Protein AF-A0A532AQU7-F1 (afdb_monomer)

Solvent-accessible surface area (backbone atoms only — not comparable to full-atom values): 2839 Å² total; per-residue (Å²): 109,72,65,59,55,52,51,49,55,50,32,51,48,37,42,73,67,39,90,44,76,64,49,34,51,63,36,47,69,59,54,52,38,54,72,75,43,50,69,73,74,64,61,75,83,87,125

Sequence (47 aa):
SEDLMLLSDLGETMKSASLCALGGRAPYPVLTAIEHFPEEFRLKARG

Structure (mmCIF, N/CA/C/O backbone):
data_AF-A0A532AQU7-F1
#
_entry.id   AF-A0A532AQ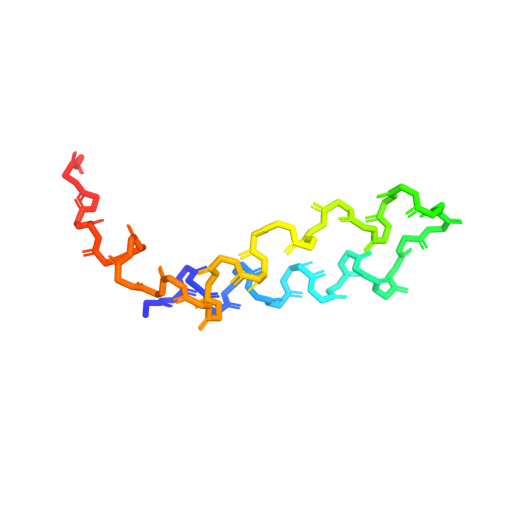U7-F1
#
loop_
_atom_site.group_PDB
_atom_site.id
_atom_site.type_symbol
_atom_site.label_atom_id
_atom_site.label_alt_id
_atom_site.label_comp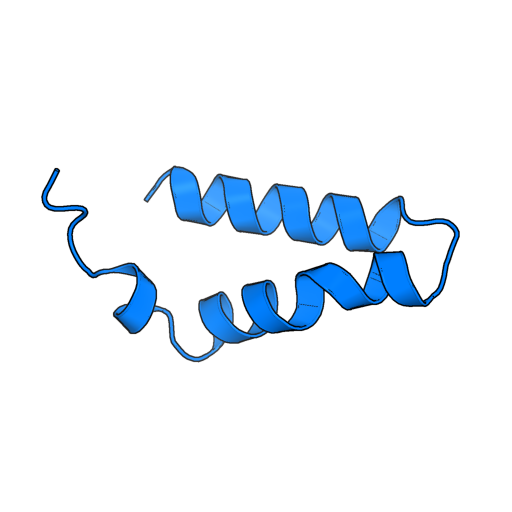_id
_atom_site.label_asym_id
_atom_site.label_entity_id
_atom_site.label_seq_id
_atom_site.pdbx_PDB_ins_code
_atom_site.Cartn_x
_atom_site.Cartn_y
_atom_site.Cartn_z
_atom_site.occupancy
_atom_site.B_iso_or_equiv
_atom_site.auth_seq_id
_atom_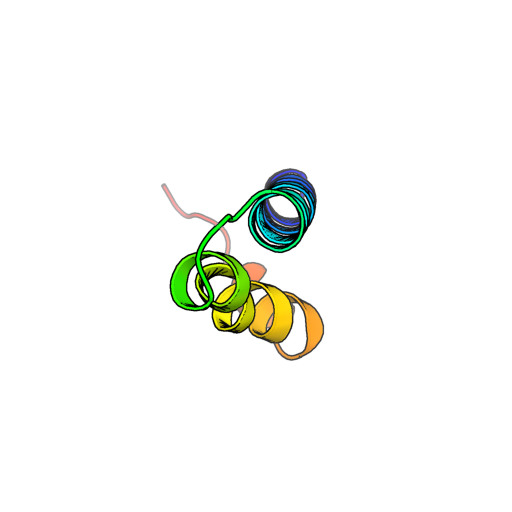site.auth_comp_id
_atom_site.auth_asym_id
_atom_site.auth_atom_id
_atom_site.pdbx_PDB_model_num
ATOM 1 N N . SER A 1 1 ? -18.022 -1.893 3.112 1.00 80.12 1 SER A N 1
ATOM 2 C CA . SER A 1 1 ? -17.937 -0.422 3.047 1.00 80.12 1 SER A CA 1
ATOM 3 C C . SER A 1 1 ? -17.334 -0.075 1.707 1.00 80.12 1 SER A C 1
ATOM 5 O O . SER A 1 1 ? -16.403 -0.749 1.287 1.00 80.12 1 SER A O 1
ATOM 7 N N . GLU A 1 2 ? -17.903 0.902 1.013 1.00 89.38 2 GLU A N 1
ATOM 8 C CA . GLU A 1 2 ? -17.415 1.381 -0.288 1.00 89.38 2 GLU A CA 1
ATOM 9 C C . GLU A 1 2 ? -15.933 1.788 -0.228 1.00 89.38 2 GLU A C 1
ATOM 11 O O . GLU A 1 2 ? -15.148 1.376 -1.077 1.00 89.38 2 GLU A O 1
ATOM 16 N N . ASP A 1 3 ? -15.524 2.440 0.864 1.00 91.12 3 ASP A N 1
ATOM 17 C CA . ASP A 1 3 ? -14.140 2.874 1.096 1.00 91.12 3 ASP A CA 1
ATOM 18 C C . ASP A 1 3 ? -13.125 1.726 1.121 1.00 91.12 3 ASP A C 1
ATOM 20 O O . ASP A 1 3 ? -12.008 1.876 0.635 1.00 91.12 3 ASP A O 1
ATOM 24 N N . LEU A 1 4 ? -13.500 0.565 1.673 1.00 92.62 4 LEU A N 1
ATOM 25 C CA . LEU A 1 4 ? -12.604 -0.593 1.712 1.00 92.62 4 LEU A CA 1
ATOM 26 C C . LEU A 1 4 ? -12.390 -1.182 0.320 1.00 92.62 4 LEU A C 1
ATOM 28 O O . LEU A 1 4 ? -11.271 -1.565 -0.000 1.00 92.62 4 LEU A O 1
ATOM 32 N N . MET A 1 5 ? -13.434 -1.211 -0.513 1.00 93.00 5 MET A N 1
ATOM 33 C CA . MET A 1 5 ? -13.296 -1.645 -1.906 1.00 93.00 5 MET A CA 1
ATOM 34 C C . MET A 1 5 ? -12.412 -0.669 -2.689 1.00 93.00 5 MET A C 1
ATOM 36 O O . MET A 1 5 ? -11.498 -1.099 -3.386 1.00 93.00 5 MET A O 1
ATOM 40 N N . LEU A 1 6 ? -12.612 0.640 -2.499 1.00 95.25 6 LEU A N 1
ATOM 41 C CA . LEU A 1 6 ? -11.787 1.670 -3.129 1.00 95.25 6 LEU A CA 1
ATOM 42 C C . LEU A 1 6 ? -10.312 1.584 -2.700 1.00 95.25 6 LEU A C 1
ATOM 44 O O . LEU A 1 6 ? -9.417 1.695 -3.537 1.00 95.25 6 LEU A O 1
ATOM 48 N N . LEU A 1 7 ? -10.045 1.368 -1.408 1.00 94.94 7 LEU A N 1
ATOM 49 C CA . LEU A 1 7 ? -8.688 1.191 -0.880 1.00 94.94 7 LEU A CA 1
ATOM 50 C C . LEU A 1 7 ? -8.001 -0.052 -1.455 1.00 94.94 7 LEU A C 1
ATOM 52 O O . LEU A 1 7 ? -6.816 0.015 -1.788 1.00 94.94 7 LEU A O 1
ATOM 56 N N . SER A 1 8 ? -8.725 -1.165 -1.593 1.00 95.56 8 SER A N 1
ATOM 57 C CA . SER A 1 8 ? -8.204 -2.384 -2.215 1.00 95.56 8 SER A CA 1
ATOM 58 C C . SER A 1 8 ? -7.843 -2.166 -3.688 1.00 95.56 8 SER A C 1
ATOM 60 O O . SER A 1 8 ? -6.716 -2.473 -4.081 1.00 95.56 8 SER A O 1
ATOM 62 N N . ASP A 1 9 ? -8.736 -1.566 -4.479 1.00 97.44 9 ASP A N 1
ATOM 63 C CA . ASP A 1 9 ? -8.487 -1.292 -5.902 1.00 97.44 9 ASP A CA 1
ATOM 64 C C . ASP A 1 9 ? -7.325 -0.311 -6.110 1.00 97.44 9 ASP A C 1
ATOM 66 O O . ASP A 1 9 ? -6.470 -0.504 -6.984 1.00 97.44 9 ASP A O 1
ATOM 70 N N . LEU A 1 10 ? -7.241 0.730 -5.276 1.00 97.75 10 LEU A N 1
ATOM 71 C CA . LEU A 1 10 ? -6.134 1.680 -5.318 1.00 97.75 10 LEU A CA 1
ATOM 72 C C . LEU A 1 10 ? -4.805 1.010 -4.947 1.00 97.75 10 LEU A C 1
ATOM 74 O O . LEU A 1 10 ? -3.791 1.244 -5.606 1.00 97.75 10 LEU A O 1
ATOM 78 N N . GLY A 1 11 ? -4.801 0.158 -3.919 1.00 97.6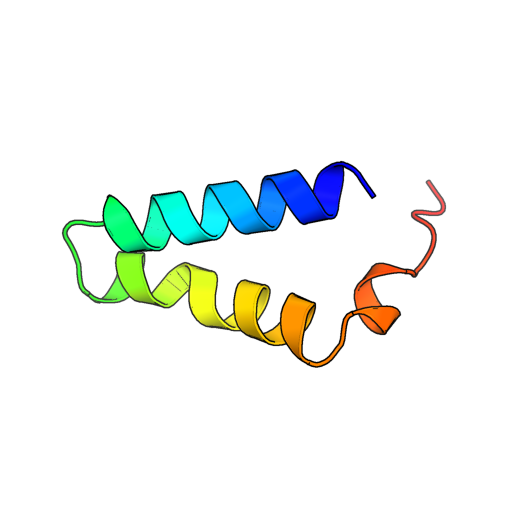2 11 GLY A N 1
ATOM 79 C CA . GLY A 1 11 ? -3.617 -0.586 -3.502 1.00 97.62 11 GLY A CA 1
ATOM 80 C C . GLY A 1 11 ? -3.104 -1.531 -4.590 1.00 97.62 11 GLY A C 1
ATOM 81 O O . GLY A 1 11 ? -1.904 -1.542 -4.866 1.00 97.62 11 GLY A O 1
ATOM 82 N N . GLU A 1 12 ? -3.991 -2.267 -5.266 1.00 97.56 12 GLU A N 1
ATOM 83 C CA . GLU A 1 12 ? -3.607 -3.108 -6.408 1.00 97.56 12 GLU A CA 1
ATOM 84 C C . GLU A 1 12 ? -3.107 -2.275 -7.595 1.00 97.56 12 GLU A C 1
ATOM 86 O O . GLU A 1 12 ? -2.081 -2.608 -8.190 1.00 97.56 12 GLU A O 1
ATOM 91 N N . THR A 1 13 ? -3.735 -1.127 -7.869 1.00 97.75 13 THR A N 1
ATOM 92 C CA . THR A 1 13 ? -3.253 -0.182 -8.890 1.00 97.75 13 THR A CA 1
ATOM 93 C C . THR A 1 13 ? -1.834 0.299 -8.577 1.00 97.75 13 THR A C 1
ATOM 95 O O . THR A 1 13 ? -0.969 0.317 -9.455 1.00 97.75 13 THR A O 1
ATOM 98 N N . MET A 1 14 ? -1.547 0.648 -7.319 1.00 98.00 14 MET A N 1
ATOM 99 C CA . MET A 1 14 ? -0.204 1.042 -6.885 1.00 98.00 14 MET A CA 1
ATOM 100 C C . MET A 1 14 ? 0.813 -0.093 -7.058 1.00 98.00 14 MET A C 1
ATOM 102 O O . MET A 1 14 ? 1.937 0.173 -7.490 1.00 98.00 14 MET A O 1
ATOM 106 N N . LYS A 1 15 ? 0.435 -1.348 -6.774 1.00 97.31 15 LYS A N 1
ATOM 107 C CA . LYS A 1 15 ? 1.298 -2.523 -6.990 1.00 97.31 15 LYS A CA 1
ATOM 108 C C . LYS A 1 15 ? 1.652 -2.707 -8.459 1.00 97.31 15 LYS A C 1
ATOM 110 O O . LYS A 1 15 ? 2.818 -2.944 -8.767 1.00 97.31 15 LYS A O 1
ATOM 115 N N . SER A 1 16 ? 0.668 -2.591 -9.350 1.00 97.50 16 SER A N 1
ATOM 116 C CA . SER A 1 16 ? 0.854 -2.847 -10.780 1.00 97.50 16 SER A CA 1
ATOM 117 C C . SER A 1 16 ? 1.497 -1.686 -11.537 1.00 97.50 16 SER A C 1
ATOM 119 O O . SER A 1 16 ? 2.206 -1.919 -12.511 1.00 97.50 16 SER A O 1
ATOM 121 N N . ALA A 1 17 ? 1.241 -0.438 -11.130 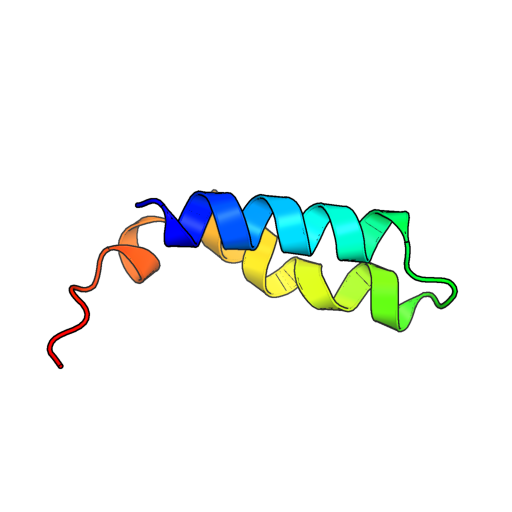1.00 97.94 17 ALA A N 1
ATOM 122 C CA . ALA A 1 17 ? 1.665 0.749 -11.877 1.00 97.94 17 ALA A CA 1
ATOM 123 C C . ALA A 1 17 ? 3.002 1.343 -11.402 1.00 97.94 17 ALA A C 1
ATOM 125 O O . ALA A 1 17 ? 3.616 2.135 -12.119 1.00 97.94 17 ALA A O 1
ATOM 126 N N . SER A 1 18 ? 3.461 1.002 -10.194 1.00 98.19 18 SER A N 1
ATOM 127 C CA . SER A 1 18 ? 4.689 1.580 -9.645 1.00 98.19 18 SER A CA 1
ATOM 128 C C . SER A 1 18 ? 5.935 1.122 -10.401 1.00 98.19 18 SER A C 1
ATOM 130 O O . SER A 1 18 ? 6.212 -0.068 -10.513 1.00 98.19 18 SER A O 1
ATOM 132 N N . LEU A 1 19 ? 6.751 2.086 -10.832 1.00 98.06 19 LEU A N 1
ATOM 133 C CA . LEU A 1 19 ? 8.010 1.827 -11.546 1.00 98.06 19 LEU A CA 1
ATOM 134 C C . LEU A 1 19 ? 9.200 1.546 -10.617 1.00 98.06 19 LEU A C 1
ATOM 136 O O . LEU A 1 19 ? 10.245 1.087 -11.071 1.00 98.06 19 LEU A O 1
ATOM 140 N N . CYS A 1 20 ? 9.072 1.839 -9.320 1.00 97.94 20 CYS A N 1
ATOM 141 C CA . CYS A 1 20 ? 10.111 1.572 -8.331 1.00 97.94 20 CYS A CA 1
ATOM 142 C C . CYS A 1 20 ? 9.661 0.514 -7.316 1.00 97.94 20 CYS A C 1
ATOM 144 O O . CYS A 1 20 ? 8.484 0.407 -6.966 1.00 97.94 20 CYS A O 1
ATOM 146 N N . ALA A 1 21 ? 10.630 -0.238 -6.788 1.00 96.12 21 ALA A N 1
ATOM 147 C CA . ALA A 1 21 ? 10.369 -1.316 -5.834 1.00 96.12 21 ALA A CA 1
ATOM 148 C C . ALA A 1 21 ? 9.715 -0.828 -4.531 1.00 96.12 21 ALA A C 1
ATOM 150 O O . ALA A 1 21 ? 8.958 -1.567 -3.906 1.00 96.12 21 ALA A O 1
ATOM 151 N N . LEU A 1 22 ? 10.008 0.406 -4.107 1.00 97.19 22 LEU A N 1
ATOM 152 C CA . LEU A 1 22 ? 9.371 0.993 -2.930 1.00 97.19 22 LEU A CA 1
ATOM 153 C C . LEU A 1 22 ? 7.891 1.296 -3.193 1.00 97.19 22 LEU A C 1
ATOM 155 O O . LEU A 1 22 ? 7.060 0.936 -2.368 1.00 97.19 22 LEU A O 1
ATOM 159 N N . GLY A 1 23 ? 7.560 1.885 -4.346 1.00 97.25 23 GLY A N 1
ATOM 160 C CA . GLY A 1 23 ? 6.181 2.214 -4.716 1.00 97.25 23 GLY A CA 1
ATOM 161 C C . GLY A 1 23 ? 5.286 0.977 -4.777 1.00 97.25 23 GLY A C 1
ATOM 162 O O . GLY A 1 23 ? 4.204 0.977 -4.200 1.00 97.25 23 GLY A O 1
ATOM 163 N N . GLY A 1 24 ? 5.785 -0.120 -5.360 1.00 97.12 24 GLY A N 1
ATOM 164 C CA . GLY A 1 24 ? 5.035 -1.378 -5.432 1.00 97.12 24 GLY A CA 1
ATOM 165 C C . GLY A 1 24 ? 4.801 -2.041 -4.069 1.00 97.12 24 GLY A C 1
ATOM 166 O O . GLY A 1 24 ? 3.822 -2.759 -3.899 1.00 97.12 24 GLY A O 1
ATOM 167 N N . ARG A 1 25 ? 5.666 -1.783 -3.078 1.00 97.75 25 ARG A N 1
ATOM 168 C CA . ARG A 1 25 ? 5.535 -2.319 -1.709 1.00 97.75 25 ARG A CA 1
ATOM 169 C C . ARG A 1 25 ? 4.822 -1.377 -0.742 1.00 97.75 25 ARG A C 1
ATOM 171 O O . ARG A 1 25 ? 4.374 -1.829 0.305 1.00 97.75 25 ARG A O 1
ATOM 178 N N . ALA A 1 26 ? 4.694 -0.096 -1.079 1.00 97.31 26 ALA A N 1
ATOM 179 C CA . ALA A 1 26 ? 4.004 0.893 -0.259 1.00 97.31 26 ALA A CA 1
ATOM 180 C C . ALA A 1 26 ? 2.562 0.499 0.137 1.00 97.31 26 ALA A C 1
ATOM 182 O O . ALA A 1 26 ? 2.219 0.718 1.297 1.00 97.31 26 ALA A O 1
ATOM 183 N N . PRO A 1 27 ? 1.725 -0.115 -0.731 1.00 98.00 27 PRO A N 1
ATOM 184 C CA . PRO A 1 27 ? 0.363 -0.493 -0.343 1.00 98.00 27 PRO A CA 1
ATOM 185 C C . PRO A 1 27 ? 0.286 -1.790 0.479 1.00 98.00 27 PRO A C 1
ATOM 187 O O . PRO A 1 27 ? -0.782 -2.109 0.995 1.00 98.00 27 PRO A O 1
ATOM 190 N N . TYR A 1 28 ? 1.384 -2.545 0.629 1.00 97.69 28 TYR A N 1
ATOM 191 C CA . TYR A 1 28 ? 1.353 -3.862 1.280 1.00 97.69 28 TYR A CA 1
ATOM 192 C C . TYR A 1 28 ? 0.819 -3.811 2.714 1.00 97.69 28 TYR A C 1
ATOM 194 O O . TYR A 1 28 ? -0.093 -4.582 2.990 1.00 97.69 28 TYR A O 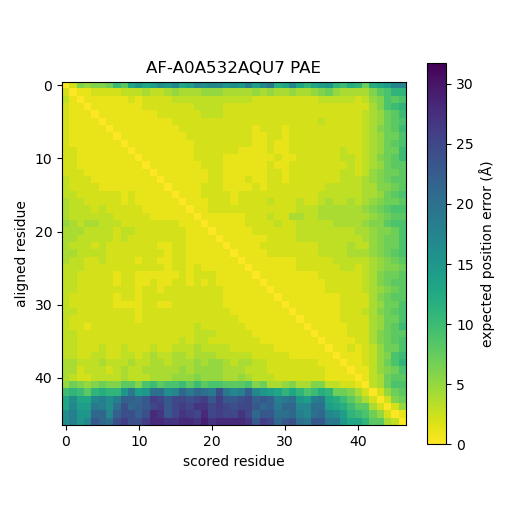1
ATOM 202 N N . PRO A 1 29 ? 1.289 -2.911 3.606 1.00 96.81 29 PRO A N 1
ATOM 203 C CA . PRO A 1 29 ? 0.810 -2.886 4.987 1.00 96.81 29 PRO A CA 1
ATOM 204 C C . PRO A 1 29 ? -0.707 -2.698 5.085 1.00 96.81 29 PRO A C 1
ATOM 206 O O . PRO A 1 29 ? -1.353 -3.336 5.912 1.00 96.81 29 PRO A O 1
ATOM 209 N N . VAL A 1 30 ? -1.280 -1.864 4.211 1.00 95.31 30 VAL A N 1
ATOM 210 C CA . VAL A 1 30 ? -2.720 -1.575 4.183 1.00 95.31 30 VAL A CA 1
ATOM 211 C C . VAL A 1 30 ? -3.505 -2.770 3.648 1.00 95.31 30 VAL A C 1
ATOM 213 O O . VAL A 1 30 ? -4.452 -3.207 4.294 1.00 95.31 30 VAL A O 1
ATOM 216 N N . LEU A 1 31 ? -3.094 -3.340 2.511 1.00 96.12 31 LEU A N 1
ATOM 217 C CA . LEU A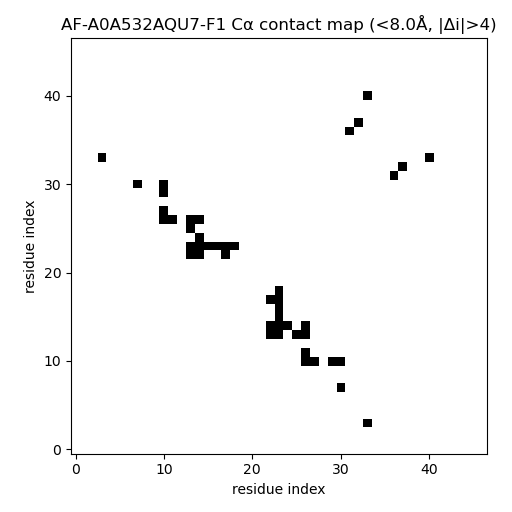 1 31 ? -3.769 -4.499 1.918 1.00 96.12 31 LEU A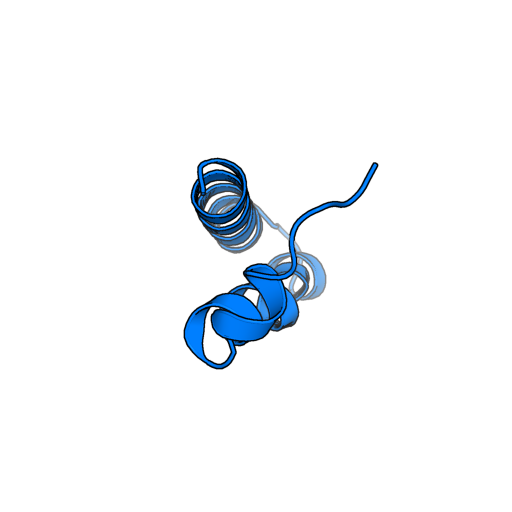 CA 1
ATOM 218 C C . LEU A 1 31 ? -3.738 -5.708 2.860 1.00 96.12 31 LEU A C 1
ATOM 220 O O . LEU A 1 31 ? -4.769 -6.340 3.083 1.00 96.12 31 LEU A O 1
ATOM 224 N N . THR A 1 32 ? -2.587 -5.977 3.488 1.00 97.19 32 THR A N 1
ATOM 225 C CA . THR A 1 32 ? -2.474 -7.062 4.469 1.00 97.19 32 THR A CA 1
ATOM 226 C C . THR A 1 32 ? -3.319 -6.799 5.708 1.00 97.19 32 THR A C 1
ATOM 228 O O . THR A 1 32 ? -3.885 -7.741 6.255 1.00 97.19 32 THR A O 1
ATOM 231 N N . ALA A 1 33 ? -3.442 -5.542 6.146 1.00 95.44 33 ALA A N 1
ATOM 232 C CA . ALA A 1 33 ? -4.273 -5.197 7.293 1.00 95.44 33 ALA A CA 1
ATOM 233 C C . ALA A 1 33 ? -5.767 -5.379 6.995 1.00 95.44 33 ALA A C 1
ATOM 235 O O . ALA A 1 33 ? -6.488 -5.906 7.834 1.00 95.44 33 ALA A O 1
ATOM 236 N N . ILE A 1 34 ? -6.226 -5.020 5.793 1.00 93.62 34 ILE A N 1
ATOM 237 C CA . ILE A 1 34 ? -7.610 -5.259 5.357 1.00 93.62 34 ILE A CA 1
ATOM 238 C C . ILE A 1 34 ? -7.918 -6.765 5.311 1.00 93.62 34 ILE A C 1
ATOM 240 O O . ILE A 1 34 ? -8.998 -7.179 5.728 1.00 93.62 34 ILE A O 1
ATOM 244 N N . GLU A 1 35 ? -6.975 -7.586 4.839 1.00 94.56 35 GLU A N 1
ATOM 245 C CA . GLU A 1 35 ? -7.134 -9.044 4.744 1.00 94.56 35 GLU A CA 1
ATOM 246 C C . GLU A 1 35 ? -7.141 -9.737 6.118 1.00 94.56 35 GLU A C 1
ATOM 248 O O . GLU A 1 35 ? -7.994 -10.585 6.378 1.00 94.56 35 GLU A O 1
ATOM 253 N N . HIS A 1 36 ? -6.211 -9.371 7.007 1.00 96.19 36 HIS A N 1
ATOM 254 C CA . HIS A 1 36 ? -5.979 -10.089 8.269 1.00 96.19 36 HIS A CA 1
ATOM 255 C C . HIS A 1 36 ? -6.693 -9.463 9.474 1.00 96.19 36 HIS A C 1
ATOM 257 O O . HIS A 1 36 ? -7.030 -10.170 10.423 1.00 96.19 36 HIS A O 1
ATOM 263 N N . PHE A 1 37 ? -6.949 -8.153 9.441 1.00 93.81 37 PHE A N 1
ATOM 264 C CA . PHE A 1 37 ? -7.563 -7.388 10.529 1.00 93.81 37 PHE A CA 1
ATOM 265 C C . PHE A 1 37 ? -8.778 -6.561 10.054 1.00 93.81 37 PHE A C 1
ATOM 267 O O . PHE A 1 37 ? -8.894 -5.381 10.394 1.00 93.81 37 PHE A O 1
ATOM 274 N N . PRO A 1 38 ? -9.739 -7.144 9.305 1.00 89.62 38 PRO A N 1
ATOM 275 C CA . PRO A 1 38 ? -10.861 -6.394 8.728 1.00 89.62 38 PRO A CA 1
ATOM 276 C C . PRO A 1 38 ? -11.738 -5.695 9.780 1.00 89.62 38 PRO A C 1
ATOM 278 O O . PRO A 1 38 ? -12.377 -4.686 9.484 1.00 89.62 38 PRO A O 1
ATOM 281 N N . GLU A 1 39 ? -11.765 -6.207 11.015 1.00 89.31 39 GLU A N 1
ATOM 282 C CA . GLU A 1 39 ? -12.515 -5.626 12.133 1.00 89.31 39 GLU A CA 1
ATOM 283 C C . GLU A 1 39 ? -11.991 -4.247 12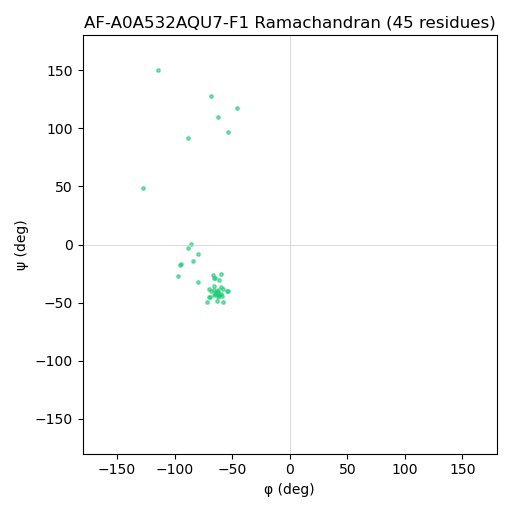.566 1.00 89.31 39 GLU A C 1
ATOM 285 O O . GLU A 1 39 ? -12.783 -3.411 13.002 1.00 89.31 39 GLU A O 1
ATOM 290 N N . GLU A 1 40 ? -10.695 -3.959 12.395 1.00 87.88 40 GLU A N 1
ATOM 291 C CA . GLU A 1 40 ? -10.110 -2.655 12.753 1.00 87.88 40 GLU A CA 1
ATOM 292 C C . GLU A 1 40 ? -10.673 -1.520 11.889 1.00 87.88 40 GLU A C 1
ATOM 294 O O . GLU A 1 40 ? -10.839 -0.388 12.344 1.00 87.88 40 GLU A O 1
ATOM 299 N N . PHE A 1 41 ? -11.072 -1.848 10.662 1.00 86.19 41 PHE A N 1
ATOM 300 C CA . PHE A 1 41 ? -11.669 -0.917 9.710 1.00 86.19 41 PHE A CA 1
ATOM 301 C C . PHE A 1 41 ? -13.194 -0.818 9.840 1.00 86.19 41 PHE A C 1
ATOM 303 O O . PHE A 1 41 ? -13.829 -0.024 9.143 1.00 86.19 41 PHE A O 1
ATOM 310 N N . ARG A 1 42 ? -13.807 -1.606 10.736 1.00 79.50 42 ARG A N 1
ATOM 311 C CA . ARG A 1 42 ? -15.238 -1.506 11.070 1.00 79.50 42 ARG A CA 1
ATOM 312 C C . ARG A 1 42 ? -15.528 -0.468 12.158 1.00 79.50 42 ARG A C 1
ATOM 314 O O . ARG A 1 42 ? -16.695 -0.270 12.512 1.00 79.50 42 ARG A O 1
ATOM 321 N N . LEU A 1 43 ? -14.510 0.227 12.673 1.00 71.75 43 LEU A N 1
ATOM 322 C CA . LEU A 1 43 ? -14.700 1.364 13.570 1.00 71.75 43 LEU A CA 1
ATOM 323 C C . LEU A 1 43 ? -15.454 2.470 12.824 1.00 71.75 43 LEU A C 1
ATOM 325 O O . LEU A 1 43 ? -14.925 3.100 11.914 1.00 71.75 43 LEU A O 1
ATOM 329 N N . LYS A 1 44 ? -16.719 2.690 13.212 1.00 60.53 44 LYS A N 1
ATOM 330 C CA . LYS A 1 44 ? -17.540 3.804 12.724 1.00 60.53 44 LYS A CA 1
ATOM 331 C C . LYS A 1 44 ? -16.708 5.083 12.763 1.00 60.53 44 LYS A C 1
ATOM 333 O O . LYS A 1 44 ? -16.352 5.527 13.856 1.00 60.53 44 LYS A O 1
ATOM 338 N N . ALA A 1 45 ? -16.479 5.684 11.597 1.00 60.53 45 ALA A N 1
ATOM 339 C CA . ALA A 1 45 ? -16.136 7.091 11.491 1.00 60.53 45 ALA A CA 1
ATOM 340 C C . ALA A 1 45 ? -17.218 7.871 12.248 1.00 60.53 45 ALA A C 1
ATOM 342 O O . ALA A 1 45 ? -18.339 8.053 11.777 1.00 60.53 45 ALA A O 1
ATOM 343 N N . ARG A 1 46 ? -16.926 8.206 13.503 1.00 57.34 46 ARG A N 1
ATOM 344 C CA . ARG A 1 46 ? -17.688 9.175 14.270 1.00 57.34 46 ARG A CA 1
ATOM 345 C C . ARG A 1 46 ? -17.029 10.511 13.951 1.00 57.34 46 ARG A C 1
ATOM 347 O O . ARG A 1 46 ? -16.026 10.866 14.562 1.00 57.34 46 ARG A O 1
ATOM 354 N N . GLY A 1 47 ? -17.571 11.158 12.930 1.00 48.00 47 GLY A N 1
ATOM 355 C CA . GLY A 1 47 ? -17.326 12.536 12.528 1.00 48.00 47 GLY A CA 1
ATOM 356 C C . GLY A 1 47 ? -18.624 13.061 11.962 1.00 48.00 47 GLY A C 1
ATOM 357 O O . GLY A 1 47 ? -19.013 12.533 10.900 1.00 48.00 47 GLY A O 1
#

Radius of gyration: 11.97 Å; Cα contacts (8 Å, |Δi|>4): 23; chains: 1; bounding box: 28×23×26 Å

pLDDT: mean 90.92, std 11.87, range [48.0, 98.19]

Secondary structure (DSSP, 8-state):
-HHHHHHHHHHHHHHHH-SSHHHHHTTHHHHHHHHH-GGGGGS----

Nearest PDB structures (foldseek):
  6nci-assembly1_B  TM=7.257E-01  e=3.300E+00  Bacillus cereus ATCC 14579
  1mft-assembly1_B  TM=6.881E-01  e=8.693E+00  Escherichia coli

Mean predicted aligned error: 4.38 Å

Foldseek 3Di:
DVVLVVLLVVLVCQLVVDPDPCSNCVSVVVNVCCVPPVVVVVPPPPD